Protein AF-A0A920V5J1-F1 (afdb_monomer_lite)

Radius of gyration: 14.24 Å; chains: 1; bounding box: 36×11×32 Å

Structure (mmCIF, N/CA/C/O backbone):
data_AF-A0A920V5J1-F1
#
_entry.id   AF-A0A920V5J1-F1
#
loop_
_atom_site.group_PDB
_atom_site.id
_atom_site.type_symbol
_atom_site.label_atom_id
_atom_site.label_alt_id
_atom_site.label_comp_id
_atom_site.label_asym_id
_atom_site.label_entity_id
_atom_site.label_seq_id
_atom_site.pdbx_PDB_ins_code
_atom_site.Cartn_x
_atom_site.Cartn_y
_atom_site.Cartn_z
_atom_site.occupancy
_atom_site.B_iso_or_equiv
_atom_site.auth_seq_id
_atom_site.auth_comp_id
_atom_site.auth_asym_id
_atom_site.auth_atom_id
_atom_site.pdbx_PDB_model_num
ATOM 1 N N . MET A 1 1 ? -6.469 4.128 3.713 1.00 87.25 1 MET A N 1
ATOM 2 C CA . MET A 1 1 ? -6.037 4.887 2.515 1.00 87.25 1 MET A CA 1
ATOM 3 C C . MET A 1 1 ? -5.840 3.905 1.367 1.00 87.25 1 MET A C 1
ATOM 5 O O . MET A 1 1 ? -4.879 3.149 1.423 1.00 87.25 1 MET A O 1
ATOM 9 N N . PRO A 1 2 ? -6.733 3.854 0.365 1.00 93.75 2 PRO A N 1
ATOM 10 C CA . PRO A 1 2 ? -6.537 2.979 -0.787 1.00 93.75 2 PRO A CA 1
ATOM 11 C C . PRO A 1 2 ? -5.423 3.515 -1.698 1.00 93.75 2 PRO A C 1
ATOM 13 O O . PRO A 1 2 ? -5.328 4.721 -1.926 1.00 93.75 2 PRO A O 1
ATOM 16 N N . ILE A 1 3 ? -4.596 2.618 -2.242 1.00 95.19 3 ILE A N 1
ATOM 17 C CA . ILE A 1 3 ? -3.592 2.947 -3.262 1.00 95.19 3 ILE A CA 1
ATOM 18 C C . ILE A 1 3 ? -4.055 2.348 -4.590 1.00 95.19 3 ILE A C 1
ATOM 20 O O . ILE A 1 3 ? -3.926 1.148 -4.825 1.00 95.19 3 ILE A O 1
ATOM 24 N N . CYS A 1 4 ? -4.604 3.187 -5.465 1.00 94.81 4 CYS A N 1
ATOM 25 C CA . CYS A 1 4 ? -5.106 2.753 -6.767 1.00 94.81 4 CYS A CA 1
ATOM 26 C C . CYS A 1 4 ? -3.949 2.582 -7.761 1.00 94.81 4 CYS A C 1
ATOM 28 O O . CYS A 1 4 ? -3.266 3.549 -8.105 1.00 94.81 4 CYS A O 1
ATOM 30 N N . LEU A 1 5 ? -3.741 1.360 -8.251 1.00 95.50 5 LEU A N 1
ATOM 31 C CA . LEU A 1 5 ? -2.658 1.023 -9.174 1.00 95.50 5 LEU A CA 1
ATOM 32 C C . LEU A 1 5 ? -3.203 0.475 -10.490 1.00 95.50 5 LEU A C 1
ATOM 34 O O . LEU A 1 5 ? -4.196 -0.241 -10.519 1.00 95.50 5 LEU A O 1
ATOM 38 N N . HIS A 1 6 ? -2.484 0.757 -11.574 1.00 96.56 6 HIS A N 1
ATOM 39 C CA . HIS A 1 6 ? -2.713 0.140 -12.877 1.00 96.56 6 HIS A CA 1
ATOM 40 C C . HIS A 1 6 ? -1.392 -0.427 -13.382 1.00 96.56 6 HIS A C 1
ATOM 42 O O . HIS A 1 6 ? -0.403 0.305 -13.490 1.00 96.56 6 HIS A O 1
ATOM 48 N N . THR A 1 7 ? -1.373 -1.714 -13.720 1.00 94.38 7 THR A N 1
ATOM 49 C CA . THR A 1 7 ? -0.162 -2.434 -14.152 1.00 94.38 7 THR A CA 1
ATOM 50 C C . THR A 1 7 ? 0.524 -1.764 -15.339 1.00 94.38 7 THR A C 1
ATOM 52 O O . THR A 1 7 ? 1.748 -1.651 -15.348 1.00 94.38 7 THR A O 1
ATOM 55 N N . PHE A 1 8 ? -0.255 -1.218 -16.279 1.00 95.31 8 PHE A N 1
ATO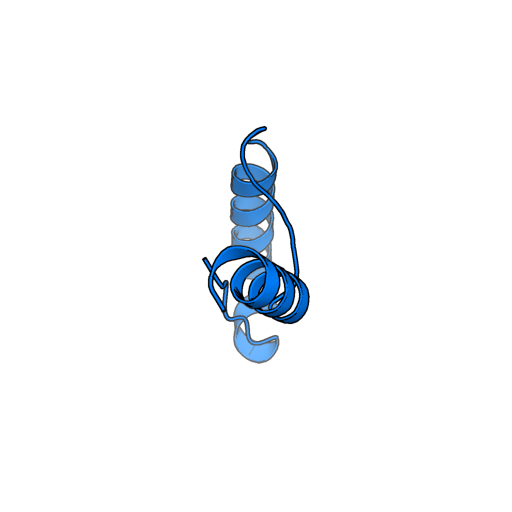M 56 C CA . PHE A 1 8 ? 0.253 -0.451 -17.417 1.00 95.31 8 PHE A CA 1
ATOM 57 C C . PHE A 1 8 ? 1.160 0.720 -16.999 1.00 95.31 8 PHE A C 1
ATOM 59 O O . PHE A 1 8 ? 2.195 0.953 -17.626 1.00 95.31 8 PHE A O 1
ATOM 66 N N . HIS A 1 9 ? 0.809 1.424 -15.919 1.00 93.69 9 HIS A N 1
ATOM 67 C CA . HIS A 1 9 ? 1.559 2.580 -15.429 1.00 93.69 9 HIS A CA 1
ATOM 68 C C . HIS A 1 9 ? 2.700 2.184 -14.490 1.00 93.69 9 HIS A C 1
ATOM 70 O O . HIS A 1 9 ? 3.837 2.618 -14.681 1.00 93.69 9 HIS A O 1
ATOM 76 N N . VAL A 1 10 ? 2.413 1.376 -13.465 1.00 95.69 10 VAL A N 1
ATOM 77 C CA . VAL A 1 10 ? 3.3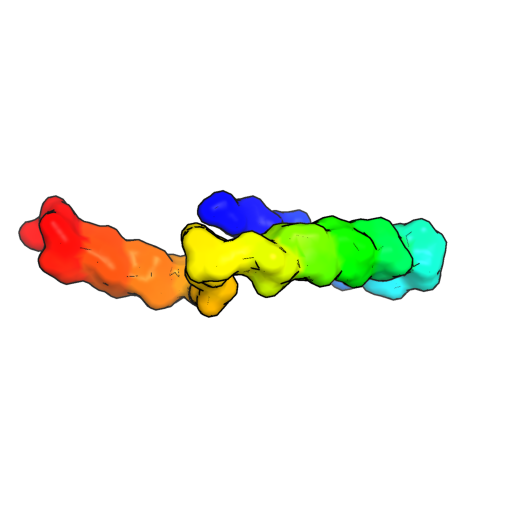74 1.131 -12.373 1.00 95.69 10 VAL A CA 1
ATOM 78 C C . VAL A 1 10 ? 4.259 -0.095 -12.582 1.00 95.69 10 VAL A C 1
ATOM 80 O O . VAL A 1 10 ? 5.288 -0.210 -11.922 1.00 95.69 10 VAL A O 1
ATOM 83 N N . GLY A 1 11 ? 3.907 -0.975 -13.522 1.00 95.12 11 GLY A N 1
ATOM 84 C CA . GLY A 1 11 ? 4.707 -2.148 -13.884 1.00 95.12 11 GLY A CA 1
ATOM 85 C C . GLY A 1 11 ? 5.923 -1.829 -14.758 1.00 95.12 11 GLY A C 1
ATOM 86 O O . GLY A 1 11 ? 6.784 -2.682 -14.944 1.00 95.12 11 GLY A O 1
ATOM 87 N N . GLN A 1 12 ? 6.029 -0.602 -15.281 1.00 95.69 12 GLN A N 1
ATOM 88 C CA . GLN A 1 12 ? 7.175 -0.181 -16.089 1.00 95.69 12 GLN A CA 1
ATOM 89 C C . GLN A 1 12 ? 8.466 -0.203 -15.243 1.00 95.69 12 GLN A C 1
ATOM 91 O O . GLN A 1 12 ? 8.451 0.322 -14.124 1.00 95.69 12 GLN A O 1
ATOM 96 N N . PRO A 1 13 ? 9.610 -0.716 -15.746 1.00 92.69 13 PRO A N 1
ATOM 97 C CA . PRO A 1 13 ? 10.840 -0.865 -14.952 1.00 92.69 13 PRO A CA 1
ATOM 98 C C . PRO A 1 13 ? 11.333 0.430 -14.290 1.00 92.69 13 PRO A C 1
ATOM 100 O O . PRO A 1 13 ? 11.814 0.432 -13.156 1.00 92.69 13 PRO A O 1
ATOM 103 N N . ASN A 1 14 ? 11.174 1.566 -14.972 1.00 94.81 14 ASN A N 1
ATOM 104 C CA . ASN A 1 14 ? 11.553 2.874 -14.438 1.00 94.81 14 ASN A CA 1
ATOM 105 C C . ASN A 1 14 ? 10.587 3.402 -13.357 1.00 94.81 14 ASN A C 1
ATOM 107 O O . ASN A 1 14 ? 10.971 4.312 -12.624 1.00 94.81 14 ASN A O 1
ATOM 111 N N . LYS A 1 15 ? 9.367 2.856 -13.245 1.00 94.75 15 LYS A N 1
ATOM 112 C CA . LYS A 1 15 ? 8.343 3.248 -12.262 1.00 94.75 15 LYS A CA 1
ATOM 113 C C . LYS A 1 15 ? 8.262 2.285 -11.083 1.00 94.75 15 LYS A C 1
ATOM 115 O O . LYS A 1 15 ? 8.149 2.748 -9.949 1.00 94.75 15 LYS A O 1
ATOM 120 N N . PHE A 1 16 ? 8.405 0.983 -11.320 1.00 96.56 16 PHE A N 1
ATOM 121 C CA . PHE A 1 16 ? 8.241 -0.047 -10.291 1.00 96.56 16 PHE A CA 1
ATOM 122 C C . PHE A 1 16 ? 9.173 0.154 -9.087 1.00 9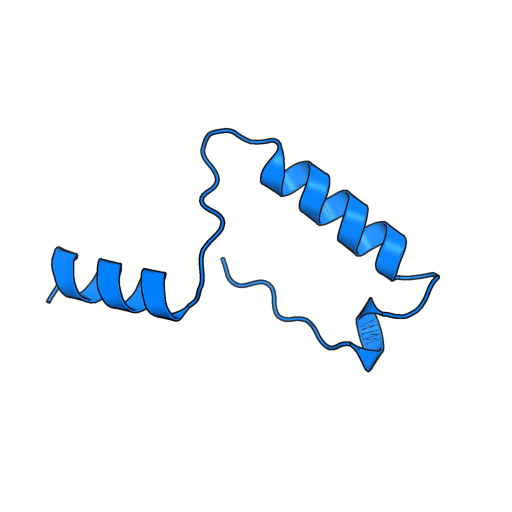6.56 16 PHE A C 1
ATOM 124 O O . PHE A 1 16 ? 8.758 0.002 -7.941 1.00 96.56 16 PHE A O 1
ATOM 131 N N . LYS A 1 17 ? 10.412 0.612 -9.323 1.00 95.44 17 LYS A N 1
ATOM 132 C CA . LYS A 1 17 ? 11.373 0.933 -8.250 1.00 95.44 17 LYS A CA 1
ATOM 133 C C . LYS A 1 17 ? 10.849 1.963 -7.241 1.00 95.44 17 LYS A C 1
ATOM 135 O O . LYS A 1 17 ? 11.183 1.898 -6.062 1.00 95.44 17 LYS A O 1
ATOM 140 N N . HIS A 1 18 ? 10.030 2.912 -7.693 1.00 95.50 18 HIS A N 1
ATOM 141 C CA . HIS A 1 18 ? 9.443 3.930 -6.827 1.00 95.50 18 HIS A CA 1
ATOM 142 C C . HIS A 1 18 ? 8.268 3.369 -6.028 1.00 95.50 18 HIS A C 1
ATOM 144 O O . HIS A 1 18 ? 8.135 3.708 -4.855 1.00 95.50 18 HIS A O 1
ATOM 150 N N . LEU A 1 19 ? 7.475 2.479 -6.638 1.00 96.12 19 LEU A N 1
ATOM 151 C CA . LEU A 1 19 ? 6.396 1.770 -5.953 1.00 96.12 19 LEU A CA 1
ATOM 152 C C . LEU A 1 19 ? 6.949 0.889 -4.827 1.00 96.12 19 LEU A C 1
ATOM 154 O O . LEU A 1 19 ? 6.494 1.004 -3.695 1.00 96.12 19 LEU A O 1
ATOM 158 N N . LYS A 1 20 ? 7.992 0.095 -5.113 1.00 96.00 20 LYS A N 1
ATOM 159 C CA . LYS A 1 20 ? 8.685 -0.728 -4.109 1.00 96.00 20 LYS A CA 1
ATOM 160 C C . LYS A 1 20 ? 9.160 0.115 -2.925 1.00 96.00 20 LYS A C 1
ATOM 162 O O . LYS A 1 20 ? 8.804 -0.181 -1.794 1.00 96.00 20 LYS A O 1
ATOM 167 N N . ARG A 1 21 ? 9.879 1.213 -3.194 1.00 97.38 21 ARG A N 1
ATOM 168 C CA . ARG A 1 21 ? 10.378 2.120 -2.148 1.00 97.38 21 ARG A CA 1
ATOM 169 C C . ARG A 1 21 ? 9.252 2.716 -1.297 1.00 97.38 21 ARG A C 1
ATOM 171 O O . ARG A 1 21 ? 9.409 2.850 -0.090 1.00 97.38 21 ARG A O 1
ATOM 178 N N . ALA A 1 22 ? 8.139 3.108 -1.919 1.00 96.31 22 ALA A N 1
ATOM 179 C CA . ALA A 1 22 ? 6.992 3.652 -1.195 1.00 96.31 22 ALA A CA 1
ATOM 180 C C . ALA A 1 22 ? 6.345 2.593 -0.290 1.00 96.31 22 ALA A C 1
ATOM 182 O O . ALA A 1 22 ? 6.040 2.884 0.861 1.00 96.31 22 ALA A O 1
ATOM 183 N N . PHE A 1 23 ? 6.178 1.366 -0.789 1.00 96.62 23 PHE A N 1
ATOM 184 C CA . PHE A 1 23 ? 5.588 0.270 -0.020 1.00 96.62 23 PHE A CA 1
ATOM 185 C C . PHE A 1 23 ? 6.486 -0.172 1.133 1.00 96.62 23 PHE A C 1
ATOM 187 O O . PHE A 1 23 ? 5.980 -0.384 2.226 1.00 96.62 23 PHE A O 1
ATOM 194 N N . GLU A 1 24 ? 7.802 -0.235 0.926 1.00 98.06 24 GLU A N 1
ATOM 195 C CA . GLU A 1 24 ? 8.771 -0.519 1.994 1.00 98.06 24 GLU A CA 1
ATOM 196 C C . GLU A 1 24 ? 8.727 0.539 3.101 1.00 98.06 24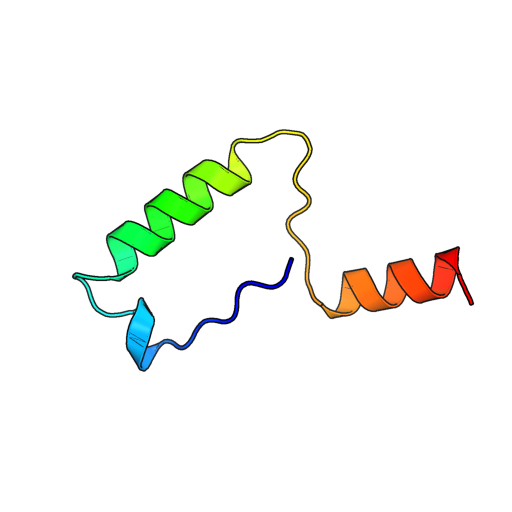 GLU A C 1
ATOM 198 O O . GLU A 1 24 ? 8.747 0.190 4.276 1.00 98.06 24 GLU A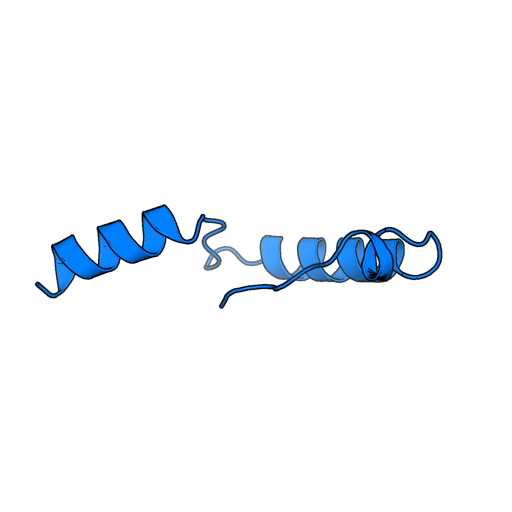 O 1
ATOM 203 N N . TYR A 1 25 ? 8.622 1.823 2.743 1.00 98.06 25 TYR A N 1
ATOM 204 C CA . TYR A 1 25 ? 8.476 2.892 3.730 1.00 98.06 25 TYR A CA 1
ATOM 205 C C . TYR A 1 25 ? 7.169 2.760 4.519 1.00 98.06 25 TYR A C 1
ATOM 207 O O . TYR A 1 25 ? 7.193 2.787 5.743 1.00 98.06 25 TYR A O 1
ATOM 215 N N . ILE A 1 26 ? 6.034 2.581 3.835 1.00 97.44 26 ILE A N 1
ATOM 216 C CA . ILE A 1 26 ? 4.717 2.458 4.479 1.00 97.44 26 ILE A CA 1
ATOM 217 C C . ILE A 1 26 ? 4.678 1.238 5.406 1.00 97.44 26 ILE A C 1
ATOM 219 O O . ILE A 1 26 ? 4.311 1.373 6.567 1.00 97.44 26 ILE A O 1
ATOM 223 N N . ALA A 1 27 ? 5.110 0.073 4.920 1.00 97.19 27 ALA A N 1
ATOM 224 C CA . ALA A 1 27 ? 5.093 -1.178 5.677 1.00 97.19 27 ALA A CA 1
ATOM 225 C C . ALA A 1 27 ? 6.128 -1.234 6.816 1.00 97.19 27 ALA A C 1
ATOM 227 O O . ALA A 1 27 ? 6.106 -2.173 7.603 1.00 97.19 27 ALA A O 1
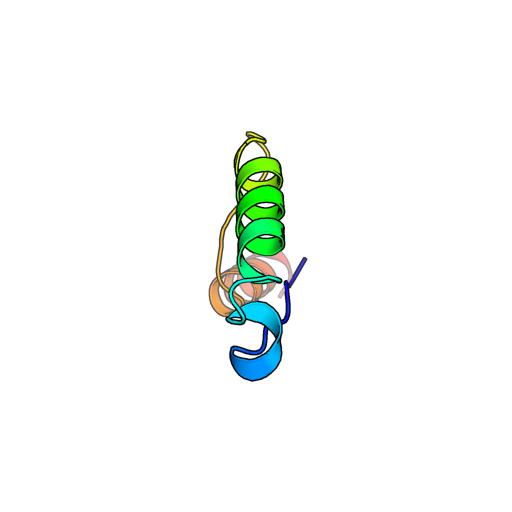ATOM 228 N N . GLY A 1 28 ? 7.042 -0.263 6.900 1.00 97.88 28 GLY A N 1
ATOM 229 C CA . GLY A 1 28 ? 8.018 -0.155 7.984 1.00 97.88 28 GLY A CA 1
ATOM 230 C C . GLY A 1 28 ? 7.499 0.528 9.254 1.00 97.88 28 GLY A C 1
ATOM 231 O O . GLY A 1 28 ? 8.278 0.686 10.188 1.00 97.88 28 GLY A O 1
ATOM 232 N N . HIS A 1 29 ? 6.238 0.969 9.285 1.00 97.94 29 HIS A N 1
ATOM 233 C CA . HIS A 1 29 ? 5.622 1.595 10.458 1.00 97.94 29 HIS A CA 1
ATOM 234 C C . HIS A 1 29 ? 4.727 0.584 11.188 1.00 97.94 29 HIS A C 1
ATOM 236 O O . HIS A 1 29 ? 3.905 -0.080 10.556 1.00 97.94 29 HIS A O 1
ATOM 242 N N . ASP A 1 30 ? 4.869 0.486 12.512 1.00 97.62 30 ASP A N 1
ATOM 243 C CA . ASP A 1 30 ? 4.175 -0.520 13.333 1.00 97.62 30 ASP A CA 1
ATOM 244 C C . ASP A 1 30 ? 2.656 -0.289 13.439 1.00 97.62 30 ASP A C 1
ATOM 246 O O . ASP A 1 30 ? 1.896 -1.211 13.728 1.00 97.62 30 ASP A O 1
ATOM 250 N N . ASP A 1 31 ? 2.195 0.938 13.204 1.00 97.31 31 ASP A N 1
ATOM 251 C CA . ASP A 1 31 ? 0.795 1.359 13.286 1.00 97.31 31 ASP A CA 1
ATOM 252 C C . ASP A 1 31 ? 0.050 1.270 11.942 1.00 97.31 31 ASP A C 1
ATOM 254 O O . ASP A 1 31 ? -1.071 1.769 11.803 1.00 97.31 31 ASP A O 1
ATOM 258 N N . VAL A 1 32 ? 0.644 0.610 10.942 1.00 97.25 32 VAL A N 1
ATOM 259 C CA . VAL A 1 32 ? 0.051 0.435 9.612 1.00 97.25 32 VAL A CA 1
ATOM 260 C C . VAL A 1 32 ? -0.555 -0.957 9.448 1.00 97.25 32 VAL A C 1
ATOM 262 O O . VAL A 1 32 ? 0.134 -1.974 9.452 1.00 97.25 32 VAL A O 1
ATOM 265 N N . LEU A 1 33 ? -1.862 -0.995 9.184 1.00 96.62 33 LEU A N 1
ATOM 266 C CA . LEU A 1 33 ? -2.574 -2.205 8.778 1.00 96.62 33 LEU A CA 1
ATOM 267 C C . LEU A 1 33 ? -2.582 -2.343 7.246 1.00 96.62 33 LEU A C 1
ATOM 269 O O . LEU A 1 33 ? -3.189 -1.532 6.541 1.00 96.62 33 LEU A O 1
ATOM 273 N N . LEU A 1 34 ? -1.948 -3.399 6.730 1.00 96.94 34 LEU A N 1
ATOM 274 C CA . LEU A 1 34 ? -2.083 -3.819 5.332 1.00 96.94 34 LEU A CA 1
ATOM 275 C C . LEU A 1 34 ? -3.293 -4.747 5.202 1.00 96.94 34 LEU A C 1
ATOM 277 O O . LEU A 1 34 ? -3.310 -5.831 5.776 1.00 96.94 34 LEU A O 1
ATOM 281 N N . THR A 1 35 ? -4.307 -4.315 4.460 1.00 97.12 35 THR A N 1
ATOM 282 C CA . THR A 1 35 ? -5.605 -4.998 4.401 1.00 97.12 35 THR A CA 1
ATOM 283 C C . THR A 1 35 ? -6.307 -4.735 3.069 1.00 97.12 35 THR A C 1
ATOM 285 O O . THR A 1 35 ? -5.832 -3.932 2.255 1.00 97.12 35 THR A O 1
ATOM 288 N N . THR A 1 36 ? -7.409 -5.436 2.815 1.00 97.56 36 THR A N 1
ATOM 289 C CA . THR A 1 36 ? -8.210 -5.282 1.599 1.00 97.56 36 THR A CA 1
ATOM 290 C C . THR A 1 36 ? -9.349 -4.279 1.789 1.00 97.56 36 THR A C 1
ATOM 292 O O . THR A 1 36 ? -9.632 -3.814 2.892 1.00 97.56 36 THR A O 1
ATOM 295 N N . GLY A 1 37 ? -10.004 -3.904 0.687 1.00 96.25 37 GLY A N 1
ATOM 296 C CA . GLY A 1 37 ? -11.209 -3.074 0.761 1.00 96.25 37 GLY A CA 1
ATOM 297 C C . GLY A 1 37 ? -12.375 -3.785 1.453 1.00 96.25 37 GLY A C 1
ATOM 298 O O . GLY A 1 37 ? -13.140 -3.127 2.155 1.00 96.25 37 GLY A O 1
ATOM 299 N N . ASP A 1 38 ? -12.472 -5.106 1.290 1.00 97.75 38 ASP A N 1
ATOM 300 C CA . ASP A 1 38 ? -13.542 -5.918 1.871 1.00 97.75 38 ASP A CA 1
ATOM 301 C C . ASP A 1 38 ? -13.401 -5.981 3.395 1.00 97.75 38 ASP A C 1
ATOM 303 O O . ASP A 1 38 ? -14.348 -5.647 4.100 1.00 97.75 38 ASP A O 1
ATOM 307 N N . ASP A 1 39 ? -12.192 -6.240 3.904 1.00 98.25 39 ASP A N 1
ATOM 308 C CA . ASP A 1 39 ? -11.912 -6.237 5.349 1.00 98.25 39 ASP A CA 1
ATOM 309 C C . ASP A 1 39 ? -12.271 -4.889 6.008 1.00 98.25 39 ASP A C 1
ATOM 311 O O . ASP A 1 39 ? -12.819 -4.842 7.109 1.00 98.25 39 ASP A O 1
ATOM 315 N N . ILE A 1 40 ? -11.981 -3.768 5.330 1.00 97.19 40 ILE A N 1
ATOM 316 C CA . ILE A 1 40 ? -12.332 -2.425 5.821 1.00 97.19 40 ILE A CA 1
ATOM 317 C C . ILE A 1 40 ? -13.853 -2.235 5.843 1.00 97.19 40 ILE A C 1
ATOM 319 O O . ILE A 1 40 ? -14.380 -1.635 6.783 1.00 97.19 40 ILE A O 1
ATOM 323 N N . ASN A 1 41 ? -14.559 -2.704 4.811 1.00 97.38 41 ASN A N 1
ATOM 324 C CA . ASN A 1 41 ? -16.019 -2.641 4.760 1.00 97.38 41 ASN A CA 1
ATOM 325 C C . ASN A 1 41 ? -16.649 -3.477 5.880 1.00 97.38 41 ASN A C 1
ATOM 327 O O . ASN A 1 41 ? -17.579 -3.001 6.532 1.00 97.38 41 ASN A O 1
ATOM 331 N N . ASP A 1 42 ? -16.138 -4.682 6.111 1.00 98.19 42 ASP A N 1
ATOM 332 C CA . ASP A 1 42 ? -16.638 -5.585 7.144 1.00 98.19 42 ASP A CA 1
ATOM 333 C C . ASP A 1 42 ? -16.415 -4.983 8.534 1.00 98.19 42 ASP A C 1
ATOM 335 O O . ASP A 1 42 ? -17.375 -4.818 9.289 1.00 98.19 42 ASP A O 1
ATOM 339 N N . TRP A 1 43 ? -15.199 -4.502 8.817 1.00 97.75 43 TRP A N 1
ATOM 340 C CA . TRP A 1 43 ? -14.898 -3.781 10.056 1.00 97.75 43 TRP A CA 1
ATOM 341 C C . TRP A 1 43 ? -15.827 -2.580 10.268 1.00 97.75 43 TRP A C 1
ATOM 343 O O . TRP A 1 43 ? -16.377 -2.394 11.351 1.00 97.75 43 TRP A O 1
ATOM 353 N N . TYR A 1 44 ? -16.046 -1.759 9.237 1.00 97.88 44 TYR A N 1
ATOM 354 C CA . TYR A 1 44 ? -16.899 -0.576 9.361 1.00 97.88 44 TYR A CA 1
ATOM 355 C C . TYR A 1 44 ? -18.346 -0.941 9.715 1.00 97.88 44 TYR A C 1
ATOM 357 O O . TYR A 1 44 ? -18.961 -0.283 10.555 1.00 97.88 44 TYR A O 1
ATOM 365 N N . ARG A 1 45 ? -18.884 -1.997 9.097 1.00 98.19 45 ARG A N 1
ATOM 366 C CA . ARG A 1 45 ? -20.240 -2.489 9.372 1.00 98.19 45 ARG A CA 1
ATOM 367 C C . ARG A 1 45 ? -20.364 -3.017 10.793 1.00 98.19 45 ARG A C 1
ATOM 369 O O . ARG A 1 45 ? -21.330 -2.679 11.455 1.00 98.19 45 ARG A O 1
ATOM 376 N N . GLU A 1 46 ? -19.389 -3.782 11.272 1.00 98.25 46 GLU A N 1
ATOM 377 C CA . GLU A 1 46 ? -19.405 -4.314 12.640 1.00 98.25 46 GLU A CA 1
ATOM 378 C C . GLU A 1 46 ? -19.329 -3.224 13.715 1.00 98.25 46 GLU A C 1
ATOM 380 O O . GLU A 1 46 ? -19.906 -3.376 14.790 1.00 98.25 46 GLU A O 1
ATOM 385 N N . GLN A 1 47 ? -18.590 -2.142 13.456 1.00 98.00 47 GLN A N 1
ATOM 386 C CA . GLN A 1 47 ? -18.358 -1.096 14.455 1.00 98.00 47 GLN A CA 1
ATOM 387 C C . GLN A 1 47 ? -19.413 0.019 14.446 1.00 98.00 47 GLN A C 1
ATOM 389 O O . GLN A 1 47 ? -19.586 0.690 15.466 1.00 98.00 47 GLN A O 1
ATOM 394 N N . TYR A 1 48 ? -20.084 0.261 13.314 1.00 97.00 48 TYR A N 1
ATOM 395 C CA . TYR A 1 48 ? -20.889 1.476 13.120 1.00 97.00 48 TYR A CA 1
ATOM 396 C C . TYR A 1 48 ? -22.269 1.275 12.478 1.00 97.00 48 TYR A C 1
ATOM 398 O O . TYR A 1 48 ? -22.983 2.270 12.320 1.00 97.00 48 TYR A O 1
ATOM 406 N N . MET A 1 49 ? -22.657 0.053 12.101 1.00 90.44 49 MET A N 1
ATOM 407 C CA . MET A 1 49 ? -24.018 -0.265 11.635 1.00 90.44 49 MET A CA 1
ATOM 408 C C . MET A 1 49 ? -24.731 -1.187 12.618 1.00 90.44 49 MET A C 1
ATOM 410 O O . MET A 1 49 ? -25.944 -0.957 12.823 1.00 90.44 49 MET A O 1
#

Secondary structure (DSSP, 8-state):
------HHHHSSHHHHHHHHHHHHHHHTSTT-----HHHHHHHHHHHH-

Sequence (49 aa):
MPICLHTFHVGQPNKFKHLKRAFEYIAGHDDVLLTTGDDINDWYREQYM

pLDDT: mean 96.22, std 2.06, range [87.25, 98.25]

Foldseek 3Di:
DDDDDDCVPQVPPVRVVVVVVVCVVQVPDPPDDDDDPVVVVVVCVVPPD